Protein AF-A0A7V0UGG0-F1 (afdb_monomer_lite)

Foldseek 3Di:
DPPVVVVVVVVVVVVVVVVPPDPVVVVVVVVVVVVVCCCCCPPVNVQQAQFEADPVRDGDPVCGQQKDAGPDDDPDPPDDDCRIGHGPPDPDPPDDPVRVVCVVPPD

Structure (mmCIF, N/CA/C/O backbone):
data_AF-A0A7V0UGG0-F1
#
_entry.id   AF-A0A7V0UGG0-F1
#
loop_
_atom_site.group_PDB
_atom_site.id
_atom_site.type_symbol
_atom_site.label_atom_id
_atom_site.label_alt_id
_atom_site.label_comp_id
_atom_site.label_asym_id
_atom_site.label_entity_id
_atom_site.label_seq_id
_atom_site.pdbx_PDB_ins_code
_atom_site.Cartn_x
_atom_site.Cartn_y
_atom_site.Cartn_z
_atom_site.occupancy
_atom_site.B_iso_or_equiv
_atom_site.auth_seq_id
_atom_site.auth_comp_id
_atom_site.auth_asym_id
_atom_site.auth_atom_id
_atom_site.pdbx_PDB_model_num
ATOM 1 N N . MET A 1 1 ? -17.108 0.214 67.456 1.00 54.25 1 MET A N 1
ATOM 2 C CA . MET A 1 1 ? -18.112 0.820 66.543 1.00 54.25 1 MET A CA 1
ATOM 3 C C . MET A 1 1 ? -17.539 1.254 65.178 1.00 54.25 1 MET A C 1
ATOM 5 O O . MET A 1 1 ? -18.284 1.787 64.366 1.00 54.25 1 MET A O 1
ATOM 9 N N . THR A 1 2 ? -16.260 0.990 64.874 1.00 55.88 2 THR A N 1
ATOM 10 C CA . THR A 1 2 ? -15.541 1.547 63.704 1.00 55.88 2 THR A CA 1
ATOM 11 C C . THR A 1 2 ? -15.209 0.534 62.596 1.00 55.88 2 THR A C 1
ATOM 13 O O . THR A 1 2 ? -15.120 0.916 61.437 1.00 55.88 2 THR A O 1
ATOM 16 N N . THR A 1 3 ? -15.118 -0.765 62.892 1.00 48.91 3 THR A N 1
ATOM 17 C CA . THR A 1 3 ? -14.730 -1.813 61.920 1.00 48.91 3 THR A CA 1
ATOM 18 C C . THR A 1 3 ? -15.844 -2.231 60.954 1.00 48.91 3 THR A C 1
ATOM 20 O O . THR A 1 3 ? -15.584 -2.526 59.792 1.00 48.91 3 THR A O 1
ATOM 23 N N . ARG A 1 4 ? -17.108 -2.185 61.390 1.00 52.38 4 ARG A N 1
ATOM 24 C CA . ARG A 1 4 ? -18.275 -2.585 60.577 1.00 52.38 4 ARG A CA 1
ATOM 25 C C . ARG A 1 4 ? -18.640 -1.564 59.487 1.00 52.38 4 ARG A C 1
ATOM 27 O O . ARG A 1 4 ? -19.264 -1.929 58.499 1.00 52.38 4 ARG A O 1
ATOM 34 N N . ARG A 1 5 ? -18.221 -0.302 59.652 1.00 51.44 5 ARG A N 1
ATOM 35 C CA . ARG A 1 5 ? -18.365 0.755 58.636 1.00 51.44 5 ARG A CA 1
ATOM 36 C C . ARG A 1 5 ? -17.330 0.594 57.521 1.00 51.44 5 ARG A C 1
ATOM 38 O O . ARG A 1 5 ? -17.690 0.708 56.361 1.00 51.44 5 ARG A O 1
ATOM 45 N N . MET A 1 6 ? -16.090 0.234 57.859 1.00 50.09 6 MET A N 1
ATOM 46 C CA . MET A 1 6 ? -15.002 0.068 56.885 1.00 50.09 6 MET A CA 1
ATOM 47 C C . MET A 1 6 ? -15.232 -1.106 55.921 1.00 50.09 6 MET A C 1
ATOM 49 O O . MET A 1 6 ? -14.952 -0.982 54.734 1.00 50.09 6 MET A O 1
ATOM 53 N N . ALA A 1 7 ? -15.832 -2.203 56.397 1.00 50.00 7 ALA A N 1
ATOM 54 C CA . ALA A 1 7 ? -16.203 -3.333 55.543 1.00 50.00 7 ALA A CA 1
ATOM 55 C C . ALA A 1 7 ? -17.256 -2.954 54.479 1.00 50.00 7 ALA A C 1
ATOM 57 O O . ALA A 1 7 ? -17.124 -3.359 53.331 1.00 50.00 7 ALA A O 1
ATOM 58 N N . PHE A 1 8 ? -18.242 -2.117 54.829 1.00 48.16 8 PHE A N 1
ATOM 59 C CA . PHE A 1 8 ? -19.281 -1.654 53.897 1.00 48.16 8 PHE A CA 1
ATOM 60 C C . PHE A 1 8 ? -18.737 -0.737 52.789 1.00 48.16 8 PHE A C 1
ATOM 62 O O . PHE A 1 8 ? -19.227 -0.784 51.663 1.00 48.16 8 PHE A O 1
ATOM 69 N N . PHE A 1 9 ? -17.706 0.065 53.079 1.00 50.59 9 PHE A N 1
ATOM 70 C CA . PHE A 1 9 ? -17.083 0.937 52.076 1.00 50.59 9 PHE A CA 1
ATOM 71 C C . PHE A 1 9 ? -16.252 0.159 51.046 1.00 50.59 9 PHE A C 1
ATOM 73 O O . PHE A 1 9 ? -16.234 0.529 49.876 1.00 50.59 9 PHE A O 1
ATOM 80 N N . ILE A 1 10 ? -15.616 -0.948 51.441 1.00 51.94 10 ILE A N 1
ATOM 81 C CA . ILE A 1 10 ? -14.793 -1.759 50.530 1.00 51.94 10 ILE A CA 1
ATOM 82 C C . ILE A 1 10 ? -15.675 -2.576 49.569 1.00 51.94 10 ILE A C 1
ATOM 84 O O . ILE A 1 10 ? -15.354 -2.686 48.388 1.00 51.94 10 ILE A O 1
ATOM 88 N N . THR A 1 11 ? -16.825 -3.089 50.024 1.00 52.16 11 THR A N 1
ATOM 89 C CA . THR A 1 11 ? -17.754 -3.836 49.152 1.00 52.16 11 THR A CA 1
ATOM 90 C C . THR A 1 11 ? -18.480 -2.930 48.150 1.00 52.16 11 THR A C 1
ATOM 92 O O . THR A 1 11 ? -18.724 -3.343 47.018 1.00 52.16 11 THR A O 1
ATOM 95 N N . ALA A 1 12 ? -18.780 -1.680 48.525 1.00 53.25 12 ALA A N 1
ATOM 96 C CA . ALA A 1 12 ? -19.421 -0.708 47.637 1.00 53.25 12 ALA A CA 1
ATOM 97 C C . ALA A 1 12 ? -18.509 -0.252 46.478 1.00 53.25 12 ALA A C 1
ATOM 99 O O . ALA A 1 12 ? -18.992 -0.048 45.367 1.00 53.25 12 ALA A O 1
ATOM 100 N N . CYS A 1 13 ? -17.191 -0.159 46.695 1.00 51.16 13 CYS A N 1
ATOM 101 C CA . CYS A 1 13 ? -16.238 0.192 45.635 1.00 51.16 13 CYS A CA 1
ATOM 102 C C . CYS A 1 13 ? -16.057 -0.919 44.586 1.00 51.16 13 CYS A C 1
ATOM 104 O O . CYS A 1 13 ? -15.853 -0.619 43.414 1.00 51.16 13 CYS A O 1
ATOM 106 N N . ILE A 1 14 ? -16.163 -2.195 44.975 1.00 53.56 14 ILE A N 1
ATOM 107 C CA . ILE A 1 14 ? -15.98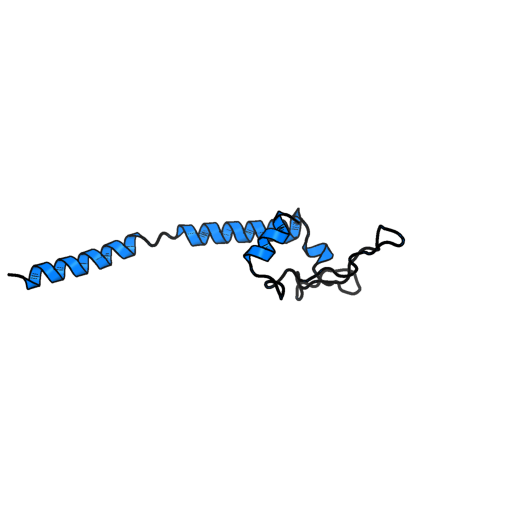3 -3.329 44.049 1.00 53.56 14 ILE A CA 1
ATOM 108 C C . ILE A 1 14 ? -17.197 -3.483 43.112 1.00 53.56 14 ILE A C 1
ATOM 110 O O . ILE A 1 14 ? -17.032 -3.797 41.936 1.00 53.56 14 ILE A O 1
ATOM 114 N N . LEU A 1 15 ? -18.411 -3.186 43.590 1.00 52.09 15 LEU A N 1
ATOM 115 C CA . LEU A 1 15 ? -19.631 -3.210 42.768 1.00 52.09 15 LEU A CA 1
ATOM 116 C C . LEU A 1 15 ? -19.706 -2.054 41.755 1.00 52.09 15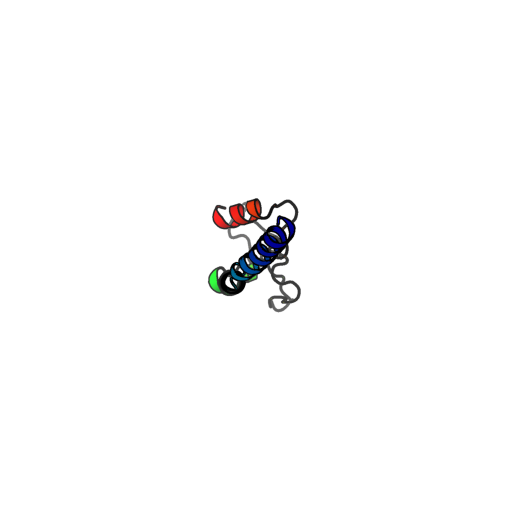 LEU A C 1
ATOM 118 O O . LEU A 1 15 ? -20.269 -2.228 40.677 1.00 52.09 15 LEU A O 1
ATOM 122 N N . ALA A 1 16 ? -19.117 -0.895 42.062 1.00 53.72 16 ALA A N 1
ATOM 123 C CA . ALA A 1 16 ? -19.113 0.259 41.162 1.00 53.72 16 ALA A CA 1
ATOM 124 C C . ALA A 1 16 ? -18.197 0.078 39.934 1.00 53.72 16 ALA A C 1
ATOM 126 O O . ALA A 1 16 ? -18.478 0.635 38.878 1.00 53.72 16 ALA A O 1
ATOM 127 N N . VAL A 1 17 ? -17.127 -0.720 40.040 1.00 55.19 17 VAL A N 1
ATOM 128 C CA . VAL A 1 17 ? -16.177 -0.948 38.931 1.00 55.19 17 VAL A CA 1
ATOM 129 C C . VAL A 1 17 ? -16.750 -1.889 37.863 1.00 55.19 17 VAL A C 1
ATOM 131 O O . VAL A 1 17 ? -16.502 -1.688 36.677 1.00 55.19 17 VAL A O 1
ATOM 134 N N . ALA A 1 18 ? -17.569 -2.873 38.248 1.00 55.59 18 ALA A N 1
ATOM 135 C CA . ALA A 1 18 ? -18.186 -3.811 37.305 1.00 55.59 18 ALA A CA 1
ATOM 136 C C . ALA A 1 18 ? -19.240 -3.158 36.387 1.00 55.59 18 ALA A C 1
ATOM 138 O O . ALA A 1 18 ? -19.484 -3.650 35.290 1.00 55.59 18 ALA A O 1
ATOM 139 N N . ALA A 1 19 ? -19.837 -2.034 36.801 1.00 56.41 19 ALA A N 1
ATOM 140 C CA . ALA A 1 19 ? -20.824 -1.295 36.009 1.00 56.41 19 ALA A CA 1
ATOM 141 C C . ALA A 1 19 ? -20.207 -0.449 34.875 1.00 56.41 19 ALA A C 1
ATOM 143 O O . ALA A 1 19 ? -20.939 0.062 34.030 1.00 56.41 19 ALA A O 1
ATOM 144 N N . SER A 1 20 ? -18.879 -0.304 34.848 1.00 56.19 20 SER A N 1
ATOM 145 C CA . SER A 1 20 ? -18.163 0.551 33.889 1.00 56.19 20 SER A CA 1
ATOM 146 C C . SER A 1 20 ? -17.592 -0.209 32.688 1.00 56.19 20 SER A C 1
ATOM 148 O O . SER A 1 20 ? -17.083 0.418 31.761 1.00 56.19 20 SER A O 1
ATOM 150 N N . TYR A 1 21 ? -17.655 -1.545 32.677 1.00 58.44 21 TYR A N 1
ATOM 151 C CA . TYR A 1 21 ? -17.210 -2.341 31.533 1.00 58.44 21 TYR A CA 1
ATOM 152 C C . TYR A 1 21 ? -18.317 -2.376 30.474 1.00 58.44 21 TYR A C 1
ATOM 154 O O . TYR A 1 21 ? -19.205 -3.227 30.497 1.00 58.44 21 TYR A O 1
ATOM 162 N N . SER A 1 22 ? -18.298 -1.385 29.583 1.00 57.66 22 SER A N 1
ATOM 163 C CA . SER A 1 22 ? -19.248 -1.283 28.478 1.00 57.66 22 SER A CA 1
ATOM 164 C C . SER A 1 22 ? -18.705 -2.040 27.255 1.00 57.66 22 SER A C 1
ATOM 166 O O . SER A 1 22 ? -17.646 -1.667 26.750 1.00 57.66 22 SER A O 1
ATOM 168 N N . PRO A 1 23 ? -19.405 -3.064 26.733 1.00 60.38 23 PRO A N 1
ATOM 169 C CA . PRO A 1 23 ? -18.943 -3.899 25.612 1.00 60.38 23 PRO A CA 1
ATOM 170 C C . PRO A 1 23 ? -18.961 -3.181 24.248 1.00 60.38 23 PRO A C 1
ATOM 172 O O . PRO A 1 23 ? -18.730 -3.790 23.207 1.00 60.38 23 PRO A O 1
ATOM 175 N N . THR A 1 24 ? -19.272 -1.885 24.216 1.00 59.81 24 THR A N 1
ATOM 176 C CA . THR A 1 24 ? -19.458 -1.119 22.979 1.00 59.81 24 THR A CA 1
ATOM 177 C C . THR A 1 24 ? -18.149 -0.765 22.268 1.00 59.81 24 THR A C 1
ATOM 179 O O . THR A 1 24 ? -18.167 -0.535 21.063 1.00 59.81 24 THR A O 1
ATOM 182 N N . GLN A 1 25 ? -17.012 -0.751 22.971 1.00 60.53 25 GLN A N 1
ATOM 183 C CA . GLN A 1 25 ? -15.697 -0.433 22.387 1.00 60.53 25 GLN A CA 1
ATOM 184 C C . GLN A 1 25 ? -15.218 -1.504 21.390 1.00 60.53 25 GLN A C 1
ATOM 186 O O . GLN A 1 25 ? -14.682 -1.188 20.325 1.00 60.53 25 GLN A O 1
ATOM 191 N N . ASP A 1 26 ? -15.471 -2.775 21.694 1.00 63.06 26 ASP A N 1
ATOM 192 C CA . ASP A 1 26 ? -15.000 -3.900 20.879 1.00 63.06 26 ASP A CA 1
ATOM 193 C C . ASP A 1 26 ? -15.793 -4.023 19.565 1.00 63.06 26 ASP A C 1
ATOM 195 O O . ASP A 1 26 ? -15.250 -4.396 18.527 1.00 63.06 26 ASP A O 1
ATOM 199 N N . HIS A 1 27 ? -17.079 -3.658 19.583 1.00 69.44 27 HIS A N 1
ATOM 200 C CA . HIS A 1 27 ? -17.930 -3.681 18.391 1.00 69.44 27 HIS A CA 1
ATOM 201 C C . HIS A 1 27 ? -17.601 -2.538 17.416 1.00 69.44 27 HIS A C 1
ATOM 203 O O . HIS A 1 27 ? -17.524 -2.758 16.207 1.00 69.44 27 HIS A O 1
ATOM 209 N N . GLU A 1 28 ? -17.359 -1.328 17.931 1.00 76.81 28 GLU A N 1
ATOM 210 C CA . GLU A 1 28 ? -16.980 -0.174 17.105 1.00 76.81 28 GLU A CA 1
ATOM 211 C C . GLU A 1 28 ? -15.587 -0.339 16.486 1.00 76.81 28 GLU A C 1
ATOM 213 O O . GLU A 1 28 ? -15.404 -0.100 15.296 1.00 76.81 28 GLU A O 1
ATOM 218 N N . SER A 1 29 ? -14.603 -0.816 17.250 1.00 77.31 29 SER A N 1
ATOM 219 C CA . SER A 1 29 ? -13.265 -1.083 16.703 1.00 77.31 29 SER A CA 1
ATOM 220 C C . SER A 1 29 ? -13.294 -2.136 15.588 1.00 77.31 29 SER A C 1
ATOM 222 O O . SER A 1 29 ? -12.678 -1.936 14.541 1.00 77.31 29 SER A O 1
ATOM 224 N N . ASN A 1 30 ? -14.069 -3.214 15.748 1.00 86.00 30 ASN A N 1
ATOM 225 C CA . ASN A 1 30 ? -14.233 -4.234 14.710 1.00 86.00 30 ASN A CA 1
ATOM 226 C C . ASN A 1 30 ? -14.916 -3.672 13.444 1.00 86.00 30 ASN A C 1
ATOM 228 O O . ASN A 1 30 ? -14.489 -3.962 12.320 1.00 86.00 30 ASN A O 1
ATOM 232 N N . SER A 1 31 ? -15.919 -2.802 13.610 1.00 91.94 31 SER A N 1
ATOM 233 C CA . SER A 1 31 ? -16.593 -2.137 12.485 1.00 91.94 31 SER A CA 1
ATOM 234 C C . SER A 1 31 ? -15.632 -1.230 11.700 1.00 91.94 31 SER A C 1
ATOM 236 O O . SER A 1 31 ? -15.613 -1.259 10.464 1.00 91.94 31 SER A O 1
ATOM 238 N N . LEU A 1 32 ? -14.772 -0.485 12.403 1.00 93.25 32 LEU A N 1
ATOM 239 C CA . LEU A 1 32 ? -13.763 0.382 11.797 1.00 93.25 32 LEU A CA 1
ATOM 240 C C . LEU A 1 32 ? -12.684 -0.418 11.063 1.00 93.25 32 LEU A C 1
ATOM 242 O O . LEU A 1 32 ? -12.325 -0.046 9.945 1.00 93.25 32 LEU A O 1
ATOM 246 N N . VAL A 1 33 ? -12.215 -1.531 11.635 1.00 93.50 33 VAL A N 1
ATOM 247 C CA . VAL A 1 33 ? -11.250 -2.428 10.975 1.00 93.50 33 VAL A CA 1
ATOM 248 C C . VAL A 1 33 ? -11.855 -3.034 9.708 1.00 93.50 33 VAL A C 1
ATOM 250 O O . VAL A 1 33 ? -11.237 -2.956 8.647 1.00 93.50 33 VAL A O 1
ATOM 253 N N . THR A 1 34 ? -13.093 -3.533 9.774 1.00 96.25 34 THR A N 1
ATOM 254 C CA . THR A 1 34 ? -13.814 -4.078 8.607 1.00 96.25 34 THR A CA 1
ATOM 255 C C . THR A 1 34 ? -13.953 -3.032 7.497 1.00 96.25 34 THR A C 1
ATOM 257 O O . THR A 1 34 ? -13.720 -3.305 6.316 1.00 96.25 34 THR A O 1
ATOM 260 N N . ARG A 1 35 ? -14.295 -1.792 7.864 1.00 96.00 35 ARG A N 1
ATOM 261 C CA . ARG A 1 35 ? -14.356 -0.679 6.912 1.00 96.00 35 ARG A CA 1
ATOM 262 C C . ARG A 1 35 ? -12.980 -0.363 6.323 1.00 96.00 35 ARG A C 1
ATOM 264 O O . ARG A 1 35 ? -12.888 -0.120 5.121 1.00 96.00 35 ARG A O 1
ATOM 271 N N . GLY A 1 36 ? -11.928 -0.355 7.139 1.00 94.19 36 GLY A N 1
ATOM 272 C CA . GLY A 1 36 ? -10.552 -0.125 6.696 1.00 94.19 36 GLY A CA 1
ATOM 273 C C . GLY A 1 36 ? -10.075 -1.177 5.696 1.00 94.19 36 GLY A C 1
ATOM 274 O O . GLY A 1 36 ? -9.494 -0.827 4.666 1.00 94.19 36 GLY A O 1
ATOM 275 N N . GLU A 1 37 ? -10.394 -2.448 5.941 1.00 96.12 37 GLU A N 1
ATOM 276 C CA . GLU A 1 37 ? -10.116 -3.547 5.014 1.00 96.12 37 GLU A CA 1
ATOM 277 C C . GLU A 1 37 ? -10.833 -3.334 3.675 1.00 96.12 37 GLU A C 1
ATOM 279 O O . GLU A 1 37 ? -10.204 -3.383 2.615 1.00 96.12 37 GLU A O 1
ATOM 284 N N . TYR A 1 38 ? -12.129 -3.006 3.707 1.00 97.69 38 TYR A N 1
ATOM 285 C CA . TYR A 1 38 ? -12.890 -2.721 2.491 1.00 97.69 38 TYR A CA 1
ATOM 286 C C . TYR A 1 38 ? -12.273 -1.573 1.680 1.00 97.69 38 TYR A C 1
ATOM 288 O O . TYR A 1 38 ? -12.082 -1.703 0.469 1.00 97.69 38 TYR A O 1
ATOM 296 N N . LEU A 1 39 ? -11.900 -0.473 2.339 1.00 96.31 39 LEU A N 1
ATOM 297 C CA . LEU A 1 39 ? -11.250 0.656 1.675 1.00 96.31 39 LEU A CA 1
ATOM 298 C C . LEU A 1 39 ? -9.911 0.252 1.049 1.00 96.31 39 LEU A C 1
ATOM 300 O O . LEU A 1 39 ? -9.674 0.547 -0.121 1.00 96.31 39 LEU A O 1
ATOM 304 N N . THR A 1 40 ? -9.073 -0.460 1.798 1.00 96.06 40 THR A N 1
ATOM 305 C CA . THR A 1 40 ? -7.720 -0.854 1.377 1.00 96.06 40 THR A CA 1
ATOM 306 C C . THR A 1 40 ? -7.742 -1.828 0.201 1.00 96.06 40 THR A C 1
ATOM 308 O O . THR A 1 40 ? -6.945 -1.700 -0.732 1.00 96.06 40 THR A O 1
ATOM 311 N N . LEU A 1 41 ? -8.654 -2.801 0.229 1.00 96.88 41 LEU A N 1
ATOM 312 C CA . LEU A 1 41 ? -8.685 -3.883 -0.752 1.00 96.88 41 LEU A CA 1
ATOM 313 C C . LEU A 1 41 ? -9.569 -3.575 -1.967 1.00 96.88 41 LEU A C 1
ATOM 315 O O . LEU A 1 41 ? -9.245 -4.022 -3.065 1.00 96.88 41 LEU A O 1
ATOM 319 N N . HIS A 1 42 ? -10.649 -2.802 -1.800 1.00 97.19 42 HIS A N 1
ATOM 320 C CA . HIS A 1 42 ? -11.699 -2.691 -2.823 1.00 97.19 42 HIS A CA 1
ATOM 321 C C . HIS A 1 42 ? -11.934 -1.272 -3.351 1.00 97.19 42 HIS A C 1
ATOM 323 O O . HIS A 1 42 ? -12.312 -1.130 -4.509 1.00 97.19 42 HIS A O 1
ATOM 329 N N . VAL A 1 43 ? -11.725 -0.224 -2.543 1.00 97.81 43 VAL A N 1
ATOM 330 C CA . VAL A 1 43 ? -12.038 1.162 -2.956 1.00 97.81 43 VAL A CA 1
ATOM 331 C C . VAL A 1 43 ? -10.790 1.926 -3.380 1.00 97.81 43 VAL A C 1
ATOM 333 O O . VAL A 1 43 ? -10.700 2.375 -4.516 1.00 97.81 43 VAL A O 1
ATOM 336 N N . ALA A 1 44 ? -9.818 2.063 -2.479 1.00 96.00 44 ALA A N 1
ATOM 337 C CA . ALA A 1 44 ? -8.533 2.696 -2.769 1.00 96.00 44 ALA A CA 1
ATOM 338 C C . ALA A 1 44 ? -7.585 1.750 -3.522 1.00 96.00 44 ALA A C 1
ATOM 340 O O . ALA A 1 44 ? -6.610 2.196 -4.119 1.00 96.00 44 ALA A O 1
ATOM 341 N N . MET A 1 45 ? -7.885 0.445 -3.504 1.00 96.88 45 MET A N 1
ATOM 342 C CA . MET A 1 45 ? -7.148 -0.601 -4.214 1.00 96.88 45 MET A CA 1
ATOM 343 C C . MET A 1 45 ? -5.642 -0.627 -3.909 1.00 96.88 45 MET A C 1
ATOM 345 O O . MET A 1 45 ? -4.844 -1.005 -4.768 1.00 96.88 45 MET A O 1
ATOM 349 N N . CYS A 1 46 ? -5.236 -0.288 -2.681 1.00 96.38 46 CYS A N 1
ATOM 350 C CA . CYS A 1 46 ? -3.834 -0.309 -2.248 1.00 96.38 46 CYS A CA 1
ATOM 351 C C . CYS A 1 46 ? -3.174 -1.666 -2.553 1.00 96.38 46 CYS A C 1
ATOM 353 O O . 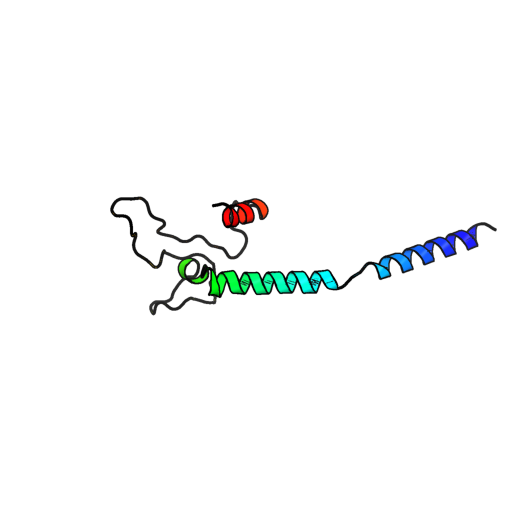CYS A 1 46 ? -2.004 -1.745 -2.929 1.00 96.38 46 CYS A O 1
ATOM 355 N N . VAL A 1 47 ? -3.963 -2.742 -2.469 1.00 97.69 47 VAL A N 1
ATOM 356 C CA . VAL A 1 47 ? -3.553 -4.114 -2.782 1.00 97.69 47 VAL A CA 1
ATOM 357 C C . VAL A 1 47 ? -2.969 -4.291 -4.189 1.00 97.69 47 VAL A C 1
ATOM 359 O O . VAL A 1 47 ? -2.087 -5.126 -4.363 1.00 97.69 47 VAL A O 1
ATOM 362 N N . GLN A 1 48 ? -3.402 -3.506 -5.181 1.00 97.00 48 GLN A N 1
ATOM 363 C CA . GLN A 1 48 ? -2.995 -3.691 -6.578 1.00 97.00 48 GLN A CA 1
ATOM 364 C C . GLN A 1 48 ? -1.528 -3.332 -6.831 1.00 97.00 48 GLN A C 1
ATOM 366 O O . GLN A 1 48 ? -0.910 -3.938 -7.709 1.00 97.00 48 GLN A O 1
ATOM 371 N N . CYS A 1 49 ? -0.985 -2.380 -6.069 1.00 96.06 49 CYS A N 1
ATOM 372 C CA . CYS A 1 49 ? 0.411 -1.955 -6.175 1.00 96.06 49 CYS A CA 1
ATOM 373 C C . CYS A 1 49 ? 1.272 -2.525 -5.043 1.00 96.06 49 CYS A C 1
ATOM 375 O O . CYS A 1 49 ? 2.434 -2.833 -5.267 1.00 96.06 49 CYS A O 1
ATOM 377 N N . HIS A 1 50 ? 0.716 -2.695 -3.840 1.00 96.62 50 HIS A N 1
ATOM 378 C CA . HIS A 1 50 ? 1.483 -3.068 -2.647 1.00 96.62 50 HIS A CA 1
ATOM 379 C C . HIS A 1 50 ? 1.502 -4.577 -2.347 1.00 96.62 50 HIS A C 1
ATOM 381 O O . HIS A 1 50 ? 1.917 -4.967 -1.260 1.00 96.62 50 HIS A O 1
ATOM 387 N N . THR A 1 51 ? 1.057 -5.440 -3.262 1.00 98.06 51 THR A N 1
ATOM 388 C CA . THR A 1 51 ? 1.094 -6.904 -3.084 1.00 98.06 51 THR A CA 1
ATOM 389 C C . THR A 1 51 ? 1.828 -7.558 -4.256 1.00 98.06 51 THR A C 1
ATOM 391 O O . THR A 1 51 ? 1.508 -7.237 -5.403 1.00 98.06 51 THR A O 1
ATOM 394 N N . PRO A 1 52 ? 2.778 -8.482 -4.006 1.00 97.88 52 PRO A N 1
ATOM 395 C CA . PRO A 1 52 ? 3.479 -9.198 -5.067 1.00 97.88 52 PRO A CA 1
ATOM 396 C C . PRO A 1 52 ? 2.534 -9.985 -5.973 1.00 97.88 52 PRO A C 1
ATOM 398 O O . PRO A 1 52 ? 1.463 -10.423 -5.543 1.00 97.88 52 PRO A O 1
ATOM 401 N N . ARG A 1 53 ? 2.967 -10.211 -7.216 1.00 97.31 53 ARG A N 1
ATOM 402 C CA . ARG A 1 53 ? 2.232 -11.001 -8.206 1.00 97.31 53 ARG A CA 1
ATOM 403 C C . ARG A 1 53 ? 3.010 -12.241 -8.629 1.00 97.31 53 ARG A C 1
ATOM 405 O O . ARG A 1 53 ? 4.240 -12.230 -8.613 1.00 97.31 53 ARG A O 1
ATOM 412 N N . ASP A 1 54 ? 2.291 -13.297 -8.990 1.00 96.56 54 ASP A N 1
ATOM 413 C CA . ASP A 1 54 ? 2.873 -14.454 -9.670 1.00 96.56 54 ASP A CA 1
ATOM 414 C C . ASP A 1 54 ? 3.164 -14.158 -11.155 1.00 96.56 54 ASP A C 1
ATOM 416 O O . ASP A 1 54 ? 2.952 -13.049 -11.650 1.00 96.56 54 ASP A O 1
ATOM 420 N N . ALA A 1 55 ? 3.670 -15.167 -11.868 1.00 95.69 55 ALA A N 1
ATOM 421 C CA . ALA A 1 55 ? 3.994 -15.060 -13.289 1.00 95.69 55 ALA A CA 1
ATOM 422 C C . ALA A 1 55 ? 2.764 -14.806 -14.182 1.00 95.69 55 ALA A C 1
ATOM 424 O O . ALA A 1 55 ? 2.915 -14.248 -15.268 1.00 95.69 55 ALA A O 1
ATOM 425 N N . ASP A 1 56 ? 1.569 -15.175 -13.719 1.00 96.50 56 ASP A N 1
ATOM 426 C CA . ASP A 1 56 ? 0.302 -14.972 -14.423 1.00 96.50 56 ASP A CA 1
ATOM 427 C C . ASP A 1 56 ? -0.340 -13.613 -14.069 1.00 96.50 56 ASP A C 1
ATOM 429 O O . ASP A 1 56 ? -1.379 -13.238 -14.615 1.00 96.50 56 ASP A O 1
ATOM 433 N N . GLY A 1 57 ? 0.288 -12.841 -13.173 1.00 94.88 57 GLY A N 1
ATOM 434 C CA . GLY A 1 57 ? -0.166 -11.524 -12.735 1.00 94.88 57 GLY A CA 1
ATOM 435 C C . GLY A 1 57 ? -1.158 -11.546 -11.568 1.00 94.88 57 GLY A C 1
ATOM 436 O O . GLY A 1 57 ? -1.662 -10.479 -11.187 1.00 94.88 57 GLY A O 1
ATOM 437 N N . ASN A 1 58 ? -1.431 -12.709 -10.968 1.00 97.31 58 ASN A N 1
ATOM 438 C CA . ASN A 1 58 ? -2.331 -12.824 -9.821 1.00 97.31 58 ASN A CA 1
ATOM 439 C C . ASN A 1 58 ? -1.651 -12.342 -8.542 1.00 97.31 58 ASN A C 1
ATOM 441 O O . ASN A 1 58 ? -0.464 -12.569 -8.332 1.00 97.31 58 ASN A O 1
ATOM 445 N N . LEU A 1 59 ? -2.422 -11.712 -7.656 1.00 97.56 59 LEU A N 1
ATOM 446 C CA . LEU A 1 59 ? -1.932 -11.250 -6.359 1.00 97.56 59 LEU A CA 1
ATOM 447 C C . LEU A 1 59 ? -1.638 -12.436 -5.431 1.00 97.56 59 LEU A C 1
ATOM 449 O O . LEU A 1 59 ? -2.488 -13.304 -5.229 1.00 97.56 59 LEU A O 1
ATOM 453 N N . LEU A 1 60 ? -0.461 -12.433 -4.810 1.00 97.88 60 LEU A N 1
ATOM 454 C CA . LEU A 1 60 ? -0.039 -13.458 -3.858 1.00 97.88 60 LEU A CA 1
ATOM 455 C C . LEU A 1 60 ? -0.604 -13.173 -2.462 1.00 97.88 60 LEU A C 1
ATOM 457 O O . LEU A 1 60 ? -0.050 -12.376 -1.703 1.00 97.88 60 LEU A O 1
ATOM 461 N N . SER A 1 61 ? -1.697 -13.847 -2.095 1.00 95.94 61 SER A N 1
ATOM 462 C CA . SER A 1 61 ? -2.382 -13.637 -0.808 1.00 95.94 61 SER A CA 1
ATOM 463 C C . SER A 1 61 ? -1.488 -13.885 0.413 1.00 95.94 61 SER A C 1
ATOM 465 O O . SER A 1 61 ? -1.635 -13.206 1.424 1.00 95.94 61 SER A O 1
ATOM 467 N N . GLN A 1 62 ? -0.518 -14.800 0.326 1.00 96.94 62 GLN A N 1
ATOM 468 C CA . GLN A 1 62 ? 0.449 -15.062 1.401 1.00 96.94 62 GLN A CA 1
ATOM 469 C C . GLN A 1 62 ? 1.421 -13.896 1.658 1.00 96.94 62 GLN A C 1
ATOM 471 O O . GLN A 1 62 ? 2.167 -13.914 2.635 1.00 96.94 62 GLN A O 1
ATOM 476 N N . SER A 1 63 ? 1.448 -12.901 0.772 1.00 96.88 63 SER A N 1
ATOM 477 C CA . SER A 1 63 ? 2.294 -11.706 0.860 1.00 96.88 63 SER A CA 1
ATOM 478 C C . SER A 1 63 ? 1.468 -10.430 0.697 1.00 96.88 63 SER A C 1
ATOM 480 O O . SER A 1 63 ? 1.963 -9.417 0.201 1.00 96.88 63 SER A O 1
ATOM 482 N N . LEU A 1 64 ? 0.199 -10.486 1.116 1.00 97.06 64 LEU A N 1
ATOM 483 C CA . LEU A 1 64 ? -0.742 -9.375 1.058 1.00 97.06 64 LEU A CA 1
ATOM 484 C C . LEU A 1 64 ? -0.136 -8.111 1.685 1.00 97.06 64 LEU A C 1
ATOM 486 O O . LEU A 1 64 ? 0.260 -8.117 2.849 1.00 97.06 64 LEU A O 1
ATOM 490 N N . LEU A 1 65 ? -0.078 -7.028 0.905 1.00 97.12 65 LEU A N 1
ATOM 491 C CA . LEU A 1 65 ? 0.415 -5.713 1.330 1.00 97.12 65 LEU A CA 1
ATOM 492 C C . LEU A 1 65 ? 1.889 -5.675 1.793 1.00 97.12 65 LEU A C 1
ATOM 494 O O . LEU A 1 65 ? 2.300 -4.730 2.472 1.00 97.12 65 LEU A O 1
ATOM 498 N N . MET A 1 66 ? 2.707 -6.663 1.416 1.00 96.75 66 MET A N 1
ATOM 499 C CA . MET A 1 66 ? 4.135 -6.720 1.769 1.00 96.75 66 MET A CA 1
ATOM 500 C C . MET A 1 66 ? 5.052 -5.886 0.856 1.00 96.75 66 MET A C 1
ATOM 502 O O . MET A 1 66 ? 6.271 -5.928 1.021 1.00 96.75 66 MET A O 1
ATOM 506 N N . GLY A 1 67 ? 4.483 -5.091 -0.053 1.00 95.62 67 GLY A N 1
ATOM 507 C CA . GLY A 1 67 ? 5.212 -4.326 -1.066 1.00 95.62 67 GLY A CA 1
ATOM 508 C C . GLY A 1 67 ? 5.498 -5.159 -2.314 1.00 95.62 67 GLY A C 1
ATOM 509 O O . GLY A 1 67 ? 5.397 -6.385 -2.281 1.00 95.62 67 GLY A O 1
ATOM 510 N N . ALA A 1 68 ? 5.804 -4.500 -3.429 1.00 96.88 68 ALA A N 1
ATOM 511 C CA . ALA A 1 68 ? 6.091 -5.155 -4.706 1.00 96.88 68 ALA A CA 1
ATOM 512 C C . ALA A 1 68 ? 6.745 -4.187 -5.705 1.00 96.88 68 ALA A C 1
ATOM 514 O O . ALA A 1 68 ? 6.546 -2.974 -5.582 1.00 96.88 68 ALA A O 1
ATOM 515 N N . PRO A 1 69 ? 7.400 -4.704 -6.759 1.00 95.31 69 PRO A N 1
ATOM 516 C CA . PRO A 1 69 ? 7.729 -3.901 -7.929 1.00 95.31 69 PRO A CA 1
ATOM 517 C C . PRO A 1 69 ? 6.471 -3.265 -8.525 1.00 95.31 69 PRO A C 1
ATOM 519 O O . PRO A 1 69 ? 5.408 -3.893 -8.583 1.00 95.31 69 PRO A O 1
ATOM 522 N N . MET A 1 70 ? 6.586 -2.019 -8.986 1.00 94.31 70 MET A N 1
ATOM 523 C CA . MET A 1 70 ? 5.467 -1.282 -9.570 1.00 94.31 70 MET A CA 1
ATOM 524 C C . MET A 1 70 ? 4.925 -2.033 -10.803 1.00 94.31 70 MET A C 1
ATOM 526 O O . MET A 1 70 ? 5.681 -2.262 -11.749 1.00 94.31 70 MET A O 1
ATOM 530 N N . PRO A 1 71 ? 3.626 -2.398 -10.852 1.00 92.06 71 PRO A N 1
ATOM 531 C CA . PRO A 1 71 ? 3.073 -3.223 -11.933 1.00 92.06 71 PRO A CA 1
ATOM 532 C C . PRO A 1 71 ? 2.843 -2.444 -13.238 1.00 92.06 71 PRO A C 1
ATOM 534 O O . PRO A 1 71 ? 2.305 -2.988 -14.201 1.00 92.06 71 PRO A O 1
ATOM 537 N N . VAL A 1 72 ? 3.213 -1.163 -13.269 1.00 90.38 72 VAL A N 1
ATOM 538 C CA . VAL A 1 72 ? 3.063 -0.267 -14.416 1.00 90.38 72 VAL A CA 1
ATOM 539 C C . VAL A 1 72 ? 4.384 0.428 -14.716 1.00 90.38 72 VAL A C 1
ATOM 541 O O . VAL A 1 72 ? 5.162 0.751 -13.818 1.00 90.38 72 VAL A O 1
ATOM 544 N N . GLN A 1 73 ? 4.635 0.669 -16.000 1.00 90.00 73 GLN A N 1
ATOM 545 C CA . GLN A 1 73 ? 5.789 1.448 -16.440 1.00 90.00 73 GLN A CA 1
ATOM 546 C C . GLN A 1 73 ? 5.655 2.910 -16.002 1.00 90.00 73 GLN A C 1
ATOM 548 O O . GLN A 1 73 ? 4.542 3.405 -15.811 1.00 90.00 73 GLN A O 1
ATOM 553 N N . SER A 1 74 ? 6.790 3.607 -15.874 1.00 93.06 74 SER A N 1
ATOM 554 C CA . SER A 1 74 ? 6.783 5.043 -15.587 1.00 93.06 74 SER A CA 1
ATOM 555 C C . SER A 1 74 ? 5.979 5.785 -16.661 1.00 93.06 74 SER A C 1
ATOM 557 O O 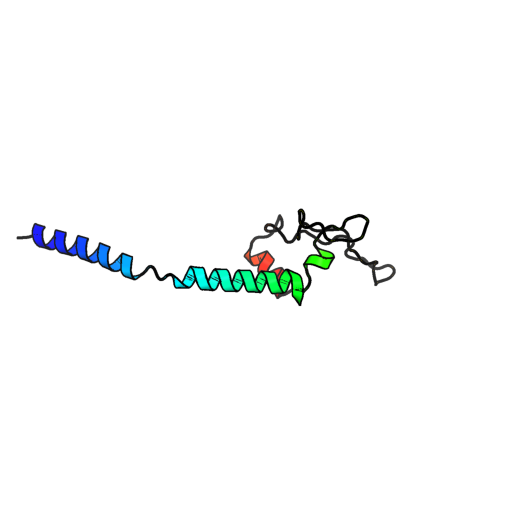. SER A 1 74 ? 6.322 5.684 -17.843 1.00 93.06 74 SER A O 1
ATOM 559 N N . PRO A 1 75 ? 4.951 6.562 -16.281 1.00 90.06 75 PRO A N 1
ATOM 560 C CA . PRO A 1 75 ? 4.249 7.431 -17.217 1.00 90.06 75 PRO A CA 1
ATOM 561 C C . PRO A 1 75 ? 5.042 8.713 -17.528 1.00 90.06 75 PRO A C 1
ATOM 563 O O . PRO A 1 75 ? 4.617 9.492 -18.380 1.00 90.06 75 PRO A O 1
ATOM 566 N N . TYR A 1 76 ? 6.176 8.947 -16.854 1.00 91.69 76 TYR A N 1
ATOM 567 C CA . TYR A 1 76 ? 6.993 10.154 -16.979 1.00 91.69 76 TYR A CA 1
ATOM 568 C C . TYR A 1 76 ? 8.353 9.823 -17.613 1.00 91.69 76 TYR A C 1
ATOM 570 O O . TYR A 1 76 ? 9.236 9.287 -16.934 1.00 91.69 76 TYR A O 1
ATOM 578 N N . PRO A 1 77 ? 8.547 10.127 -18.910 1.00 89.88 77 PRO A N 1
ATOM 579 C CA . PRO A 1 77 ? 9.825 9.925 -19.581 1.00 89.88 77 PRO A CA 1
ATOM 580 C C . PRO A 1 77 ? 10.937 10.729 -18.905 1.00 89.88 77 PRO A C 1
ATOM 582 O O . PRO A 1 77 ? 10.752 11.904 -18.595 1.00 89.88 77 PRO A O 1
ATOM 585 N N . GLU A 1 78 ? 12.086 10.085 -18.691 1.00 88.94 78 GLU A N 1
ATOM 586 C CA . GLU A 1 78 ? 13.315 10.700 -18.157 1.00 88.94 78 GLU A CA 1
ATOM 587 C C . GLU A 1 78 ?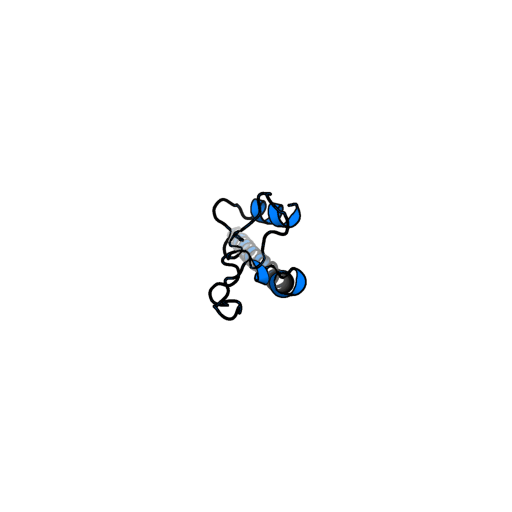 13.195 11.330 -16.755 1.00 88.94 78 GLU A C 1
ATOM 589 O O . GLU A 1 78 ? 14.121 12.002 -16.301 1.00 88.94 78 GLU A O 1
ATOM 594 N N . GLN A 1 79 ? 12.096 11.089 -16.032 1.00 92.50 79 GLN A N 1
ATOM 595 C CA . GLN A 1 79 ? 11.928 11.553 -14.655 1.00 92.50 79 GLN A CA 1
ATOM 596 C C . GLN A 1 79 ? 12.059 10.412 -13.639 1.00 92.50 79 GLN A C 1
ATOM 598 O O . GLN A 1 79 ? 11.723 9.264 -13.953 1.00 92.50 79 GLN A O 1
ATOM 603 N N . PRO A 1 80 ? 12.515 10.707 -12.404 1.00 90.56 80 PRO A N 1
ATOM 604 C CA . PRO A 1 80 ? 12.456 9.751 -11.309 1.00 90.56 80 PRO A CA 1
ATOM 605 C C . PRO A 1 80 ? 11.026 9.245 -11.095 1.00 90.56 80 PRO A C 1
ATOM 607 O O . PRO A 1 80 ? 10.075 10.024 -11.049 1.00 90.56 80 PRO A O 1
ATOM 610 N N . TRP A 1 81 ? 10.887 7.932 -10.942 1.00 91.50 81 TRP A N 1
ATOM 611 C CA . TRP A 1 81 ? 9.612 7.261 -10.723 1.00 91.50 81 TRP A CA 1
ATOM 612 C C . TRP A 1 81 ? 9.734 6.239 -9.593 1.00 91.50 81 TRP A C 1
ATOM 614 O O . TRP A 1 81 ? 10.820 5.729 -9.312 1.00 91.50 81 TRP A O 1
ATOM 624 N N . ALA A 1 82 ? 8.612 5.935 -8.941 1.00 89.50 82 ALA A N 1
ATOM 625 C CA . ALA A 1 82 ? 8.542 4.889 -7.933 1.00 89.50 82 ALA A CA 1
ATOM 626 C C . ALA A 1 82 ? 8.489 3.514 -8.617 1.00 89.50 82 ALA A C 1
ATOM 628 O O . ALA A 1 82 ? 7.430 3.050 -9.032 1.00 89.50 82 ALA A O 1
ATOM 629 N N . PHE A 1 83 ? 9.646 2.865 -8.744 1.00 92.19 83 PHE A N 1
ATOM 630 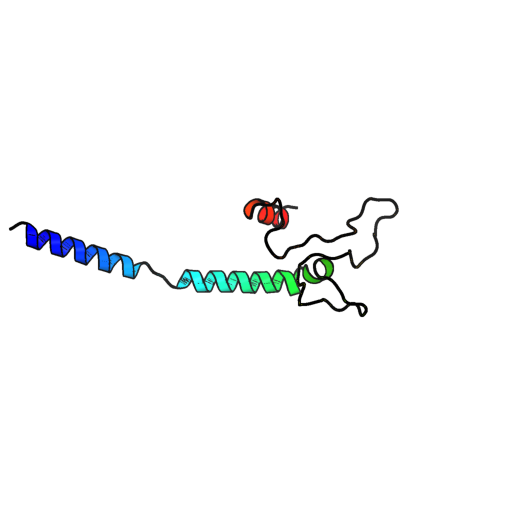C CA . PHE A 1 83 ? 9.747 1.512 -9.305 1.00 92.19 83 PHE A CA 1
ATOM 631 C C . PHE A 1 83 ? 9.377 0.409 -8.305 1.00 92.19 83 PHE A C 1
ATOM 633 O O . PHE A 1 83 ? 9.132 -0.720 -8.713 1.00 92.19 83 PHE A O 1
ATOM 640 N N . GLU A 1 84 ? 9.288 0.743 -7.018 1.00 93.94 84 GLU A N 1
ATOM 641 C CA . GLU A 1 84 ? 8.947 -0.172 -5.930 1.00 93.94 84 GLU A CA 1
ATOM 642 C C . GLU A 1 84 ? 7.861 0.456 -5.055 1.00 93.94 84 GLU A C 1
ATOM 644 O O . GLU A 1 84 ? 7.966 1.616 -4.645 1.00 93.94 84 GLU A O 1
ATOM 649 N N . ALA A 1 85 ? 6.823 -0.318 -4.752 1.00 94.56 85 ALA A N 1
ATOM 650 C CA . ALA A 1 85 ? 5.817 0.025 -3.764 1.00 94.56 85 ALA A CA 1
ATOM 651 C C . ALA A 1 85 ? 6.259 -0.524 -2.392 1.00 94.56 85 ALA A C 1
ATOM 653 O O . ALA A 1 85 ? 6.483 -1.732 -2.264 1.00 94.56 85 ALA A O 1
ATOM 654 N N . PRO A 1 86 ? 6.385 0.317 -1.347 1.00 92.62 86 PRO A N 1
ATOM 655 C CA . PRO A 1 86 ? 6.810 -0.138 -0.023 1.00 92.62 86 PRO A CA 1
ATOM 656 C C . PRO A 1 86 ? 5.767 -1.059 0.623 1.00 92.62 86 PRO A C 1
ATOM 658 O O . PRO A 1 86 ? 4.602 -1.068 0.238 1.00 92.62 86 PRO A O 1
ATOM 661 N N . LYS A 1 87 ? 6.148 -1.818 1.652 1.00 94.44 87 LYS A N 1
ATOM 662 C CA . LYS A 1 87 ? 5.170 -2.587 2.435 1.00 94.44 87 LYS A CA 1
ATOM 663 C C . LYS A 1 87 ? 4.195 -1.662 3.176 1.00 94.44 87 LYS A C 1
ATOM 665 O O . LYS A 1 87 ? 4.600 -0.608 3.661 1.00 94.44 87 LYS A O 1
ATOM 670 N N . LEU A 1 88 ? 2.943 -2.096 3.313 1.00 93.88 88 LEU A N 1
ATOM 671 C CA . LEU A 1 88 ? 1.928 -1.461 4.167 1.00 93.88 88 LEU A CA 1
ATOM 672 C C . LEU A 1 88 ? 1.531 -2.365 5.343 1.00 93.88 88 LEU A C 1
ATOM 674 O O . LEU A 1 88 ? 1.149 -1.867 6.400 1.00 93.88 88 LEU A O 1
ATOM 678 N N . ALA A 1 89 ? 1.635 -3.689 5.182 1.00 93.12 89 ALA A N 1
ATOM 679 C CA . ALA A 1 89 ? 1.383 -4.639 6.258 1.00 93.12 89 ALA A CA 1
ATOM 680 C C . ALA A 1 89 ? 2.512 -4.628 7.293 1.00 93.12 89 ALA A C 1
ATOM 682 O O . ALA A 1 89 ? 3.691 -4.765 6.955 1.00 93.12 89 ALA A O 1
ATOM 683 N N . GLY A 1 90 ? 2.113 -4.530 8.565 1.00 90.25 90 GLY A N 1
ATOM 684 C CA . GLY A 1 90 ? 3.018 -4.410 9.704 1.00 90.25 90 GLY A CA 1
ATOM 685 C C . GLY A 1 90 ? 3.777 -3.089 9.648 1.00 90.25 90 GLY A C 1
ATOM 686 O O . GLY A 1 90 ? 4.646 -2.935 8.788 1.00 90.25 90 GLY A O 1
ATOM 687 N N . LEU A 1 91 ? 3.440 -2.172 10.568 1.00 89.62 91 LEU A N 1
ATOM 688 C CA . LEU A 1 91 ? 3.971 -0.805 10.672 1.00 89.62 91 LEU A CA 1
ATOM 689 C C . LEU A 1 91 ? 5.362 -0.678 10.018 1.00 89.62 91 LEU A C 1
ATOM 691 O O . LEU A 1 91 ? 6.311 -1.336 10.476 1.00 89.62 91 LEU A O 1
ATOM 695 N N . PRO A 1 92 ? 5.484 0.059 8.896 1.00 87.12 92 PRO A N 1
ATOM 696 C CA . PRO A 1 92 ? 6.737 0.130 8.165 1.00 87.12 92 PRO A CA 1
ATOM 697 C C . PRO A 1 92 ? 7.899 0.576 9.048 1.00 87.12 92 PRO A C 1
ATOM 699 O O . PRO A 1 92 ? 7.753 1.411 9.935 1.00 87.12 92 PRO A O 1
ATOM 702 N N . ALA A 1 93 ? 9.070 -0.026 8.825 1.00 85.56 93 ALA A N 1
ATOM 703 C CA . ALA A 1 93 ? 10.238 0.264 9.644 1.00 85.56 93 ALA A CA 1
ATOM 704 C C . ALA A 1 93 ? 10.606 1.750 9.526 1.00 85.56 93 ALA A C 1
ATOM 706 O O . ALA A 1 93 ? 10.641 2.288 8.422 1.00 85.56 93 ALA A O 1
ATOM 707 N N . GLY A 1 94 ? 10.897 2.385 10.662 1.00 87.19 94 GLY A N 1
ATOM 708 C CA . GLY A 1 94 ? 11.229 3.810 10.717 1.00 87.19 94 GLY A CA 1
ATOM 709 C C . GLY A 1 94 ? 10.033 4.752 10.867 1.00 87.19 94 GLY A C 1
ATOM 710 O O . GLY A 1 94 ? 10.261 5.952 10.941 1.00 87.19 94 GLY A O 1
ATOM 711 N N . PHE A 1 95 ? 8.805 4.230 10.959 1.00 91.25 95 PHE A N 1
ATOM 712 C CA . PHE A 1 95 ? 7.612 5.007 11.299 1.00 91.25 95 PHE A CA 1
ATOM 713 C C . PHE A 1 95 ? 7.097 4.656 12.696 1.00 91.25 95 PHE A C 1
ATOM 715 O O . PHE A 1 95 ? 7.028 3.480 13.066 1.00 91.25 95 PHE A O 1
ATOM 722 N N . SER A 1 96 ? 6.677 5.670 13.449 1.00 95.31 96 SER A N 1
ATOM 723 C CA . SER A 1 96 ? 5.646 5.501 14.474 1.00 95.31 96 SER A CA 1
ATOM 724 C C . SER A 1 96 ? 4.263 5.364 13.827 1.00 95.31 96 SER A C 1
ATOM 726 O O . SER A 1 96 ? 4.069 5.691 12.655 1.00 95.31 96 SER A O 1
ATOM 728 N N . GLU A 1 97 ? 3.285 4.872 14.586 1.00 92.62 97 GLU A N 1
ATOM 729 C CA . GLU A 1 97 ? 1.910 4.744 14.094 1.00 92.62 97 GLU A CA 1
ATOM 730 C C . GLU A 1 97 ? 1.329 6.101 13.674 1.00 92.62 97 GLU A C 1
ATOM 732 O O . GLU A 1 97 ? 0.809 6.221 12.568 1.00 92.62 97 GLU A O 1
ATOM 737 N N . ASP A 1 98 ? 1.509 7.137 14.495 1.00 95.25 98 ASP A N 1
ATOM 738 C CA . ASP A 1 98 ? 0.999 8.483 14.213 1.00 95.25 98 ASP A CA 1
ATOM 739 C C . ASP A 1 98 ? 1.639 9.098 12.961 1.00 95.25 98 ASP A C 1
ATOM 741 O O . ASP A 1 98 ? 0.945 9.704 12.143 1.00 95.25 98 ASP A O 1
ATOM 745 N N . GLU A 1 99 ? 2.948 8.915 12.764 1.00 94.81 99 GLU A N 1
ATOM 746 C CA . GLU A 1 99 ? 3.632 9.372 11.546 1.00 94.81 99 GLU A CA 1
ATOM 747 C C . GLU A 1 99 ? 3.108 8.644 10.308 1.00 94.81 99 GLU A C 1
ATOM 749 O O . GLU A 1 99 ? 2.913 9.263 9.260 1.00 94.81 99 GLU A O 1
ATOM 754 N N . PHE A 1 100 ? 2.850 7.339 10.422 1.00 93.31 100 PHE A N 1
ATOM 755 C CA . PHE A 1 100 ? 2.313 6.557 9.315 1.00 93.31 100 PHE A CA 1
ATOM 756 C C . PHE A 1 100 ? 0.871 6.958 8.983 1.00 93.31 100 PHE A C 1
ATOM 758 O O . PHE A 1 100 ? 0.531 7.129 7.813 1.00 93.31 100 PHE A O 1
ATOM 765 N N . VAL A 1 101 ? 0.030 7.185 9.995 1.00 92.25 101 VAL A N 1
ATOM 766 C CA . VAL A 1 101 ? -1.332 7.706 9.807 1.00 92.25 101 VAL A CA 1
ATOM 767 C C . VAL A 1 101 ? -1.296 9.089 9.159 1.00 92.25 101 VAL A C 1
ATOM 769 O O . VAL A 1 101 ? -2.031 9.333 8.199 1.00 92.25 101 VAL A O 1
ATOM 772 N N . HIS A 1 102 ? -0.421 9.980 9.631 1.00 93.62 102 HIS A N 1
ATOM 773 C CA . HIS A 1 102 ? -0.274 11.313 9.054 1.00 93.62 102 HIS A CA 1
ATOM 774 C C . HIS A 1 102 ? 0.144 11.244 7.581 1.00 93.62 102 HIS A C 1
ATOM 776 O O . HIS A 1 102 ? -0.466 11.917 6.752 1.00 93.62 102 HIS A O 1
ATOM 782 N N . LEU A 1 103 ? 1.128 10.405 7.239 1.00 91.25 103 LEU A N 1
ATOM 783 C CA . LEU A 1 103 ? 1.544 10.173 5.852 1.00 91.25 103 LEU A CA 1
ATOM 784 C C . LEU A 1 103 ? 0.355 9.762 4.971 1.00 91.25 103 LEU A C 1
ATOM 786 O O . LEU A 1 103 ? 0.135 10.346 3.914 1.00 91.25 103 LEU A O 1
ATOM 790 N N . LEU A 1 104 ? -0.444 8.787 5.413 1.00 90.44 104 LEU A N 1
ATOM 791 C CA . LEU A 1 104 ? -1.573 8.272 4.629 1.00 90.44 104 LEU A CA 1
ATOM 792 C C . LEU A 1 104 ? -2.728 9.270 4.484 1.00 90.44 104 LEU A C 1
ATOM 794 O O . LEU A 1 104 ? -3.495 9.186 3.525 1.00 90.44 104 LEU A O 1
ATOM 798 N N . MET A 1 105 ? -2.879 10.194 5.430 1.00 89.62 105 MET A N 1
ATOM 799 C CA . MET A 1 105 ? -3.956 11.183 5.412 1.00 89.62 105 MET A CA 1
ATOM 800 C C . MET A 1 105 ? -3.586 12.485 4.702 1.00 89.62 105 MET A C 1
ATOM 802 O O . MET A 1 105 ? -4.477 13.140 4.158 1.00 89.62 105 MET A O 1
ATOM 806 N N . ALA A 1 106 ? -2.314 12.883 4.745 1.00 92.94 106 ALA A N 1
ATOM 807 C CA . ALA A 1 106 ? -1.875 14.208 4.313 1.00 92.94 106 ALA A CA 1
ATOM 808 C C . ALA A 1 106 ? -0.950 14.201 3.084 1.00 92.94 106 ALA A C 1
ATOM 810 O O . ALA A 1 106 ? -0.915 15.214 2.383 1.00 92.94 106 ALA A O 1
ATOM 811 N N . GLY A 1 107 ? -0.279 13.079 2.791 1.00 77.44 107 GLY A N 1
ATOM 812 C CA . GLY A 1 107 ? 0.751 12.992 1.749 1.00 77.44 107 GLY A CA 1
ATOM 813 C C . GLY A 1 107 ? 2.124 13.451 2.218 1.00 77.44 107 GLY A C 1
ATOM 814 O O . GLY A 1 107 ? 2.222 14.548 2.812 1.00 77.44 107 GLY A O 1
#

Radius of gyration: 24.91 Å; chains: 1; bounding box: 34×29×86 Å

Secondary structure (DSSP, 8-state):
--HHHHHHHHHHHHHHHHTT--THHHHHHHHHHHHHHHIIIIIS-THHHHS-B-TTS-B-GGGTTS-EE-SS--SSTTS----EEPP-SS--TT--HHHHHHHHHH-

Sequence (107 aa):
MTTRRMAFFITACILAVAASYSPTQDHESNSLVTRGEYLTLHVAMCVQCHTPRDADGNLLSQSLLMGAPMPVQSPYPEQPWAFEAPKLAGLPAGFSEDEFVHLLMAG

pLDDT: mean 83.64, std 17.29, range [48.16, 98.06]